Protein AF-A0A0F9JZX8-F1 (afdb_monomer_lite)

Sequence (163 aa):
QAGPVPTNIREHIFNILRKKGVLKNLTKELTDLGYTNDEIRDELEIPKRTKVETKIKIKSKVVAKPTVIEELVKNDKVKSHAALDSEPKEEIPIEKPSTGGSIEEVIIEHLTKKKIIVTKAQFVNEIKEIGFNQKEIEKSINDLKVQGRIKYSRASPKGWSLT

Organism: NCBI:txid412755

Secondary structure (DSSP, 8-state):
-PPPPPS-HHHHHHHHHHHTTHHHHHHHHHHHTT--HHHHHHHHS-----------------------------------------------------TT--HHHHHHHHHHHHS-BS-HHHHHHHHHTTT--HHHHHHHHHHHHHTTSEEEE-SSSPEEEE-

pLDDT: mean 72.61, std 22.55, range [33.25, 95.62]

Radius of gyration: 25.05 Å; chains: 1; bounding box: 61×48×68 Å

Foldseek 3Di:
DDPDDDPPVPVVVLVVCVVVCVLVVVLVVVVVVVDDSVNSCVVSPPPPPPPPPPPPPDDDDDDDDDDDDDDDDDDDDDDDDDDDDDDDDPPPDPPLPPDPDDLLVVLQVVCVVVQFDQDPVSSLVVSVVSPDDSVVNVVSVVVCVVVQQWDADPDPVGGIHGD

Structure (mmCIF, N/CA/C/O backbone):
data_AF-A0A0F9JZX8-F1
#
_entry.id   AF-A0A0F9JZX8-F1
#
loop_
_atom_site.group_PDB
_atom_site.id
_atom_site.type_symbol
_atom_site.label_atom_id
_atom_site.label_alt_id
_atom_site.label_comp_id
_atom_site.label_asym_id
_atom_site.label_entity_id
_atom_site.label_seq_id
_atom_site.pdbx_PDB_ins_code
_atom_site.Cartn_x
_atom_site.Cartn_y
_atom_site.Cartn_z
_atom_site.occupancy
_atom_site.B_iso_or_equiv
_atom_site.auth_seq_id
_atom_site.auth_comp_id
_atom_site.auth_asym_id
_atom_site.auth_atom_id
_atom_site.pdbx_PDB_model_num
ATOM 1 N N . GLN A 1 1 ? 19.188 -11.902 -40.393 1.00 42.91 1 GLN A N 1
ATOM 2 C CA . GLN A 1 1 ? 20.076 -10.774 -40.044 1.00 42.91 1 GLN A CA 1
ATOM 3 C C . GLN A 1 1 ? 19.794 -10.392 -38.598 1.00 42.91 1 GLN A C 1
ATOM 5 O O . GLN A 1 1 ? 18.654 -10.068 -38.290 1.00 42.91 1 GLN A O 1
ATOM 10 N N . ALA A 1 2 ? 20.772 -10.525 -37.701 1.00 52.69 2 ALA A N 1
ATOM 11 C CA . ALA A 1 2 ? 20.633 -10.057 -36.323 1.00 52.69 2 ALA A CA 1
ATOM 12 C C . ALA A 1 2 ? 20.916 -8.548 -36.305 1.00 52.69 2 ALA A C 1
ATOM 14 O O . ALA A 1 2 ? 21.959 -8.119 -36.794 1.00 52.69 2 ALA A O 1
ATOM 15 N N . GLY A 1 3 ? 19.961 -7.746 -35.829 1.00 64.69 3 GLY A N 1
ATOM 16 C CA . GLY A 1 3 ? 20.138 -6.299 -35.690 1.00 64.69 3 GLY A CA 1
ATOM 17 C C . GLY A 1 3 ? 21.245 -5.941 -34.685 1.00 64.69 3 GLY A C 1
ATOM 18 O O . GLY A 1 3 ? 21.703 -6.815 -33.945 1.00 64.69 3 GLY A O 1
ATOM 19 N N . PRO A 1 4 ? 21.679 -4.668 -34.642 1.00 76.25 4 PRO A N 1
ATOM 20 C CA . PRO A 1 4 ? 22.714 -4.217 -33.717 1.00 76.25 4 PRO A CA 1
ATOM 21 C C . PRO A 1 4 ? 22.329 -4.556 -32.272 1.00 76.25 4 PRO A C 1
ATOM 23 O O . PRO A 1 4 ? 21.216 -4.264 -31.828 1.00 76.25 4 PRO A O 1
ATOM 26 N N . VAL A 1 5 ? 23.252 -5.200 -31.550 1.00 72.00 5 VAL A N 1
ATOM 27 C CA . VAL A 1 5 ? 23.036 -5.608 -30.158 1.00 72.00 5 VAL A CA 1
ATOM 28 C C . VAL A 1 5 ? 22.910 -4.347 -29.296 1.00 72.00 5 VAL A C 1
ATOM 30 O O . VAL A 1 5 ? 23.817 -3.514 -29.299 1.00 72.00 5 VAL A O 1
ATOM 33 N N . PRO A 1 6 ? 21.802 -4.171 -28.562 1.00 68.94 6 PRO A N 1
ATOM 34 C CA . PRO A 1 6 ? 21.581 -2.975 -27.769 1.00 68.94 6 PRO A CA 1
ATOM 35 C C . PRO A 1 6 ? 22.542 -2.925 -26.581 1.00 68.94 6 PRO A C 1
ATOM 37 O O . PRO A 1 6 ? 22.594 -3.836 -25.758 1.00 68.94 6 PRO A O 1
ATOM 40 N N . THR A 1 7 ? 23.258 -1.809 -26.455 1.00 76.00 7 THR A N 1
ATOM 41 C CA . THR A 1 7 ? 24.245 -1.556 -25.392 1.00 76.00 7 THR A CA 1
ATOM 42 C C . THR A 1 7 ? 23.605 -1.460 -24.002 1.00 76.00 7 THR A C 1
ATOM 44 O O . THR A 1 7 ? 24.266 -1.676 -22.988 1.00 76.00 7 THR A O 1
ATOM 47 N N . ASN A 1 8 ? 22.304 -1.154 -23.939 1.00 82.38 8 ASN A N 1
ATOM 48 C CA . ASN A 1 8 ? 21.517 -1.123 -22.709 1.00 82.38 8 ASN A CA 1
ATOM 49 C C . ASN A 1 8 ? 20.545 -2.307 -22.664 1.00 82.38 8 ASN A C 1
ATOM 51 O O . ASN A 1 8 ? 19.373 -2.203 -23.036 1.00 82.38 8 ASN A O 1
ATOM 55 N N . ILE A 1 9 ? 21.042 -3.447 -22.184 1.00 82.69 9 ILE A N 1
ATOM 56 C CA . ILE A 1 9 ? 20.263 -4.686 -22.123 1.00 82.69 9 ILE A CA 1
ATOM 57 C C . ILE A 1 9 ? 18.999 -4.552 -21.265 1.00 82.69 9 ILE A C 1
ATOM 59 O O . ILE A 1 9 ? 17.973 -5.142 -21.587 1.00 82.69 9 ILE A O 1
ATOM 63 N N . ARG A 1 10 ? 19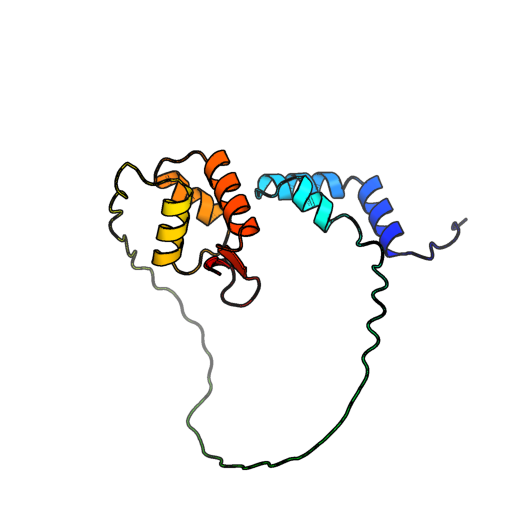.031 -3.726 -20.211 1.00 77.06 10 ARG A N 1
ATOM 64 C CA . ARG A 1 10 ? 17.895 -3.536 -19.298 1.00 77.06 10 ARG A CA 1
ATOM 65 C C . ARG A 1 10 ? 16.733 -2.822 -19.982 1.00 77.06 10 ARG A C 1
ATOM 67 O O . ARG A 1 10 ? 15.595 -3.269 -19.884 1.00 77.06 10 ARG A O 1
ATOM 74 N N . GLU A 1 11 ? 17.022 -1.746 -20.704 1.00 80.69 11 GLU A N 1
ATOM 75 C CA . GLU A 1 11 ? 16.029 -1.028 -21.507 1.00 80.69 11 GLU A CA 1
ATOM 76 C C . GLU A 1 11 ? 15.488 -1.906 -22.639 1.00 80.69 11 GLU A C 1
ATOM 78 O O . GLU A 1 11 ? 14.291 -1.903 -22.927 1.00 80.69 11 GLU A O 1
ATOM 83 N N . HIS A 1 12 ? 16.350 -2.732 -23.234 1.00 83.62 12 HIS A N 1
ATOM 84 C CA . HIS A 1 12 ? 15.924 -3.679 -24.253 1.00 83.62 12 HIS A CA 1
ATOM 85 C C . HIS A 1 12 ? 14.971 -4.751 -23.705 1.00 83.62 12 HIS A C 1
ATOM 87 O O . HIS A 1 12 ? 13.916 -4.981 -24.295 1.00 83.62 12 HIS A O 1
ATOM 93 N N . ILE A 1 13 ? 15.286 -5.350 -22.551 1.00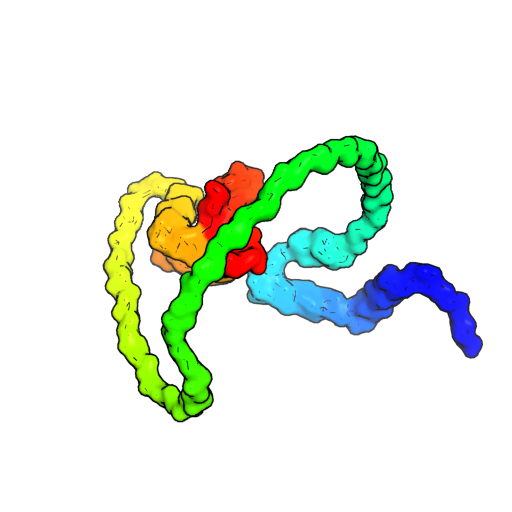 83.81 13 ILE A N 1
ATOM 94 C CA . ILE A 1 13 ? 14.397 -6.287 -21.849 1.00 83.81 13 ILE A CA 1
ATOM 95 C C . ILE A 1 13 ? 13.061 -5.610 -21.541 1.00 83.81 13 ILE A C 1
ATOM 97 O O . ILE A 1 13 ? 12.008 -6.167 -21.843 1.00 83.81 13 ILE A O 1
ATOM 101 N N . PHE A 1 14 ? 13.089 -4.387 -21.008 1.00 83.81 14 PHE A N 1
ATOM 102 C CA . PHE A 1 14 ? 11.872 -3.648 -20.682 1.00 83.81 14 PHE A CA 1
ATOM 103 C C . PHE A 1 14 ? 11.000 -3.397 -21.921 1.00 83.81 14 PHE A C 1
ATOM 105 O O . PHE A 1 14 ? 9.791 -3.628 -21.898 1.00 83.81 14 PHE A O 1
ATOM 112 N N . ASN A 1 15 ? 11.614 -3.023 -23.046 1.00 84.00 15 ASN A N 1
ATOM 113 C CA . ASN A 1 15 ? 10.923 -2.860 -24.323 1.00 84.00 15 ASN A CA 1
ATOM 114 C C . ASN A 1 15 ? 10.320 -4.173 -24.841 1.00 84.00 15 ASN A C 1
ATOM 116 O O . ASN A 1 15 ? 9.206 -4.161 -25.369 1.00 84.00 15 ASN A O 1
ATOM 120 N N . ILE A 1 16 ? 11.006 -5.308 -24.672 1.00 87.81 16 ILE A N 1
ATOM 121 C CA . ILE A 1 16 ? 10.463 -6.630 -25.017 1.00 87.81 16 ILE A CA 1
ATOM 122 C C . ILE A 1 16 ? 9.243 -6.948 -24.147 1.00 87.81 16 ILE A C 1
ATOM 124 O O . ILE A 1 16 ? 8.201 -7.331 -24.679 1.00 87.81 16 ILE A O 1
ATOM 128 N N . LEU A 1 17 ? 9.341 -6.760 -22.829 1.00 86.69 17 LEU A N 1
ATOM 129 C CA . LEU A 1 17 ? 8.247 -7.024 -21.888 1.00 86.69 17 LEU A CA 1
ATOM 130 C C . LEU A 1 17 ? 7.027 -6.137 -22.166 1.00 86.69 17 LEU A C 1
ATOM 132 O O . LEU A 1 17 ? 5.890 -6.609 -22.110 1.00 86.69 17 LEU A O 1
ATOM 136 N N . ARG A 1 18 ? 7.259 -4.874 -22.545 1.00 84.00 18 ARG A N 1
ATOM 137 C CA . ARG A 1 18 ? 6.210 -3.938 -22.962 1.00 84.00 18 ARG A CA 1
ATOM 138 C C . ARG A 1 18 ? 5.530 -4.382 -24.253 1.00 84.00 18 ARG A C 1
ATOM 140 O O . ARG A 1 18 ? 4.304 -4.436 -24.299 1.00 84.00 18 ARG A O 1
ATOM 147 N N . LYS A 1 19 ? 6.311 -4.743 -25.279 1.00 85.69 19 LYS A N 1
ATOM 148 C CA . LYS A 1 19 ? 5.793 -5.232 -26.570 1.00 85.69 19 LYS A CA 1
ATOM 149 C C . LYS A 1 19 ? 4.997 -6.527 -26.424 1.00 85.69 19 LYS A C 1
ATOM 151 O O . LYS A 1 19 ? 3.982 -6.686 -27.088 1.00 85.69 19 LYS A O 1
ATOM 156 N N . LYS A 1 20 ? 5.430 -7.426 -25.537 1.00 88.69 20 LYS A N 1
ATOM 157 C CA . LYS A 1 20 ? 4.738 -8.690 -25.251 1.00 88.69 20 LYS A CA 1
ATOM 158 C C . LYS A 1 20 ? 3.497 -8.532 -24.366 1.00 88.69 20 LYS A C 1
ATOM 160 O O . LYS A 1 20 ? 2.823 -9.519 -24.107 1.00 88.69 20 LYS A O 1
ATOM 165 N N . GLY A 1 21 ? 3.201 -7.328 -23.870 1.00 85.38 21 GLY A N 1
ATOM 166 C CA . GLY A 1 21 ? 2.041 -7.080 -23.012 1.00 85.38 21 GLY A CA 1
ATOM 167 C C . GLY A 1 21 ? 2.156 -7.644 -21.592 1.00 85.38 21 GLY A C 1
ATOM 168 O O . GLY A 1 21 ? 1.227 -7.470 -20.811 1.00 85.38 21 GLY A O 1
ATOM 169 N N . VAL A 1 22 ? 3.296 -8.240 -21.220 1.00 89.50 22 VAL A N 1
ATOM 170 C CA . VAL A 1 22 ? 3.536 -8.821 -19.884 1.00 89.50 22 VAL A CA 1
ATOM 171 C C . VAL A 1 22 ? 3.352 -7.770 -18.792 1.00 89.50 22 VAL A C 1
ATOM 173 O O . VAL A 1 22 ? 2.734 -8.039 -17.767 1.00 89.50 22 VAL A O 1
ATOM 176 N N . LEU A 1 23 ? 3.815 -6.542 -19.049 1.00 85.44 23 LEU A N 1
ATOM 177 C CA . LEU A 1 23 ? 3.667 -5.428 -18.113 1.00 85.44 23 LEU A CA 1
ATOM 178 C C . LEU A 1 23 ? 2.199 -5.089 -17.820 1.00 85.44 23 LEU A C 1
ATOM 180 O O . LEU A 1 23 ? 1.897 -4.705 -16.702 1.00 85.44 23 LEU A O 1
ATOM 184 N N . LYS A 1 24 ? 1.278 -5.264 -18.778 1.00 85.50 24 LYS A N 1
ATOM 185 C CA . LYS A 1 24 ? -0.145 -4.955 -18.559 1.00 85.50 24 LYS A CA 1
ATOM 186 C C . LYS A 1 24 ? -0.784 -5.927 -17.568 1.00 85.50 24 LYS A C 1
ATOM 188 O O . LYS A 1 24 ? -1.517 -5.492 -16.686 1.00 85.50 24 LYS A O 1
ATOM 193 N N . ASN A 1 25 ? -0.484 -7.219 -17.706 1.00 88.62 25 ASN A N 1
ATOM 194 C CA . ASN A 1 25 ? -0.975 -8.241 -16.781 1.00 88.62 25 ASN A CA 1
ATOM 195 C C . ASN A 1 25 ? -0.378 -8.036 -15.388 1.00 88.62 25 ASN A C 1
ATOM 197 O O . ASN A 1 25 ? -1.119 -8.022 -14.413 1.00 88.62 25 ASN A O 1
ATOM 201 N N . LEU A 1 26 ? 0.926 -7.755 -15.315 1.00 88.94 26 LEU A N 1
ATOM 202 C CA . LEU A 1 26 ? 1.602 -7.449 -14.057 1.00 88.94 26 LEU A CA 1
ATOM 203 C C . LEU A 1 26 ? 0.985 -6.231 -13.351 1.00 88.94 26 LEU A C 1
ATOM 205 O O . LEU A 1 26 ? 0.705 -6.292 -12.160 1.00 88.94 26 LEU A O 1
ATOM 209 N N . THR A 1 27 ? 0.733 -5.133 -14.069 1.00 89.19 27 THR A N 1
ATOM 210 C CA . THR A 1 27 ? 0.082 -3.946 -13.491 1.00 89.19 27 THR A CA 1
ATOM 211 C C . THR A 1 27 ? -1.322 -4.262 -12.986 1.00 89.19 27 THR A C 1
ATOM 213 O O . THR A 1 27 ? -1.709 -3.763 -11.933 1.00 89.19 27 THR A O 1
ATOM 216 N N . LYS A 1 28 ? -2.076 -5.110 -13.694 1.00 91.94 28 LYS A N 1
ATOM 217 C CA . LYS A 1 28 ? -3.406 -5.534 -13.252 1.00 91.94 28 LYS A CA 1
ATOM 218 C C . LYS A 1 28 ? -3.334 -6.340 -11.954 1.00 91.94 28 LYS A C 1
ATOM 220 O O . LYS A 1 28 ? -4.006 -5.977 -11.002 1.00 91.94 28 LYS A O 1
ATOM 225 N N . GLU A 1 29 ? -2.470 -7.350 -11.890 1.00 92.75 29 GLU A N 1
ATOM 226 C CA . GLU A 1 29 ? -2.272 -8.156 -10.676 1.00 92.75 29 GLU A CA 1
ATOM 227 C C . GLU A 1 29 ? -1.838 -7.295 -9.483 1.00 92.75 29 GLU A C 1
ATOM 229 O O . GLU A 1 29 ? -2.346 -7.451 -8.379 1.00 92.75 29 GLU A O 1
ATOM 234 N N . LEU A 1 30 ? -0.939 -6.332 -9.701 1.00 91.62 30 LEU A N 1
ATOM 235 C CA . LEU A 1 30 ? -0.517 -5.404 -8.651 1.00 91.62 30 LEU A CA 1
ATOM 236 C C . LEU A 1 30 ? -1.650 -4.460 -8.224 1.00 91.62 30 LEU A C 1
ATOM 238 O O . LEU A 1 30 ? -1.786 -4.158 -7.042 1.00 91.62 30 LEU A O 1
ATOM 242 N N . THR A 1 31 ? -2.497 -4.032 -9.156 1.00 92.38 31 THR A N 1
ATOM 243 C CA . THR A 1 31 ? -3.678 -3.224 -8.825 1.00 92.38 31 THR A CA 1
ATOM 244 C C . THR A 1 31 ? -4.688 -4.036 -8.010 1.00 92.38 31 THR A C 1
ATOM 246 O O . THR A 1 31 ? -5.215 -3.534 -7.021 1.00 92.38 31 THR A O 1
ATOM 249 N N . ASP A 1 32 ? -4.896 -5.308 -8.362 1.00 94.00 32 ASP A N 1
ATOM 250 C CA . ASP A 1 32 ? -5.752 -6.242 -7.618 1.00 94.00 32 ASP A CA 1
ATOM 251 C C . ASP A 1 32 ? -5.204 -6.508 -6.199 1.00 94.00 32 ASP A C 1
ATOM 253 O O . ASP A 1 32 ? -5.965 -6.739 -5.260 1.00 94.00 32 ASP A O 1
ATOM 257 N N . LEU A 1 33 ? -3.883 -6.402 -6.013 1.00 91.38 33 LEU A N 1
ATOM 258 C CA . LEU A 1 33 ? -3.208 -6.450 -4.710 1.00 91.38 33 LEU A CA 1
ATOM 259 C C . LEU A 1 33 ? -3.259 -5.119 -3.930 1.00 91.38 33 LEU A C 1
ATOM 261 O O . LEU A 1 33 ? -2.749 -5.050 -2.809 1.00 91.38 33 LEU A O 1
ATOM 265 N N . GLY A 1 34 ? -3.872 -4.074 -4.492 1.00 89.25 34 GLY A N 1
ATOM 266 C CA . GLY A 1 34 ? -4.074 -2.780 -3.837 1.00 89.25 34 GLY A CA 1
ATOM 267 C C . GLY A 1 34 ? -2.936 -1.774 -4.022 1.00 89.25 34 GLY A C 1
ATOM 268 O O . GLY A 1 34 ? -2.859 -0.799 -3.271 1.00 89.25 34 GLY A O 1
ATOM 269 N N . TYR A 1 35 ? -2.041 -1.989 -4.990 1.00 91.19 35 TYR A N 1
ATOM 270 C CA . TYR A 1 35 ? -1.058 -0.978 -5.383 1.00 91.19 35 TYR A CA 1
ATOM 271 C C . TYR A 1 35 ? -1.679 0.029 -6.354 1.00 91.19 35 TYR A C 1
ATOM 273 O O . TYR A 1 35 ? -2.439 -0.334 -7.252 1.00 91.19 35 TYR A O 1
ATOM 281 N N . THR A 1 36 ? -1.336 1.307 -6.204 1.00 88.12 36 THR A N 1
ATOM 282 C CA . THR A 1 36 ? -1.785 2.337 -7.149 1.00 88.12 36 THR A CA 1
ATOM 283 C C . THR A 1 36 ? -0.978 2.280 -8.445 1.00 88.12 36 THR A C 1
ATOM 285 O O . THR A 1 36 ? 0.196 1.909 -8.449 1.00 88.12 36 THR A O 1
ATOM 288 N N . ASN A 1 37 ? -1.588 2.677 -9.567 1.00 83.25 37 ASN A N 1
ATOM 289 C CA . ASN A 1 37 ? -0.883 2.735 -10.854 1.00 83.25 37 ASN A CA 1
ATOM 290 C C . ASN A 1 37 ? 0.361 3.631 -10.800 1.00 83.25 37 ASN A C 1
ATOM 292 O O . ASN A 1 37 ? 1.344 3.324 -11.470 1.00 83.25 37 ASN A O 1
ATOM 296 N N . ASP A 1 38 ? 0.331 4.692 -9.994 1.00 79.88 38 ASP A N 1
ATOM 297 C CA . ASP A 1 38 ? 1.464 5.598 -9.815 1.00 79.88 38 ASP A CA 1
ATOM 298 C C . ASP A 1 38 ? 2.614 4.913 -9.061 1.00 79.88 38 ASP A C 1
ATOM 300 O O . ASP A 1 38 ? 3.739 4.921 -9.548 1.00 79.88 38 ASP A O 1
ATOM 304 N N . GLU A 1 39 ? 2.339 4.196 -7.963 1.00 80.31 39 GLU A N 1
ATOM 305 C CA . GLU A 1 39 ? 3.355 3.398 -7.249 1.00 80.31 39 GLU A CA 1
ATOM 306 C C . GLU A 1 39 ? 3.954 2.294 -8.133 1.00 80.31 39 GLU A C 1
ATOM 308 O O . GLU A 1 39 ? 5.165 2.067 -8.137 1.00 80.31 39 GLU A O 1
ATOM 313 N N . ILE A 1 40 ? 3.106 1.606 -8.904 1.00 86.50 40 ILE A N 1
ATOM 314 C CA . ILE A 1 40 ? 3.540 0.565 -9.842 1.00 86.50 40 ILE A CA 1
ATOM 315 C C . ILE A 1 40 ? 4.443 1.177 -10.917 1.00 86.50 40 ILE A C 1
ATOM 317 O O . ILE A 1 40 ? 5.452 0.583 -11.298 1.00 86.50 40 ILE A O 1
ATOM 321 N N . ARG A 1 41 ? 4.085 2.364 -11.415 1.00 81.88 41 ARG A N 1
ATOM 322 C CA . ARG A 1 41 ? 4.836 3.065 -12.450 1.00 81.88 41 ARG A CA 1
ATOM 323 C C . ARG A 1 41 ? 6.160 3.604 -11.933 1.00 81.88 41 ARG A C 1
ATOM 325 O O . ARG A 1 41 ? 7.138 3.442 -12.648 1.00 81.88 41 ARG A O 1
ATOM 332 N N . ASP A 1 42 ? 6.212 4.172 -10.737 1.00 79.38 42 ASP A N 1
ATOM 333 C CA . ASP A 1 42 ? 7.446 4.700 -10.145 1.00 79.38 42 ASP A CA 1
ATOM 334 C C . ASP A 1 42 ? 8.486 3.597 -9.909 1.00 79.38 42 ASP A C 1
ATOM 336 O O . ASP A 1 42 ? 9.673 3.791 -10.160 1.00 79.38 42 ASP A O 1
ATOM 340 N N . GLU A 1 43 ? 8.047 2.406 -9.494 1.00 81.19 43 GLU A N 1
ATOM 341 C CA . GLU A 1 43 ? 8.937 1.252 -9.297 1.00 81.19 43 GLU A CA 1
ATOM 342 C C . GLU A 1 43 ? 9.329 0.571 -10.627 1.00 81.19 43 GLU A C 1
ATOM 344 O O . GLU A 1 43 ? 10.409 -0.017 -10.748 1.00 81.19 43 GLU A O 1
ATOM 349 N N . LEU A 1 44 ? 8.467 0.643 -11.653 1.00 77.12 44 LEU A N 1
ATOM 350 C CA . LEU A 1 44 ? 8.756 0.137 -13.003 1.00 77.12 44 LEU A CA 1
ATOM 351 C C . LEU A 1 44 ? 9.567 1.124 -13.853 1.00 77.12 44 LEU A C 1
ATOM 353 O O . LEU A 1 44 ? 10.285 0.693 -14.764 1.00 77.12 44 LEU A O 1
ATOM 357 N N . GLU A 1 45 ? 9.455 2.428 -13.600 1.00 70.69 45 GLU A N 1
ATOM 358 C CA . GLU A 1 45 ? 10.233 3.453 -14.277 1.00 70.69 45 GLU A CA 1
ATOM 359 C C . GLU A 1 45 ? 11.681 3.369 -13.799 1.00 70.69 45 GLU A C 1
ATOM 361 O O . GLU A 1 45 ? 12.057 3.613 -12.657 1.00 70.69 45 GLU A O 1
ATOM 366 N N . ILE A 1 46 ? 12.514 2.961 -14.750 1.00 61.34 46 ILE A N 1
ATOM 367 C CA . ILE A 1 46 ? 13.961 2.865 -14.660 1.00 61.34 46 ILE A CA 1
ATOM 368 C C . ILE A 1 46 ? 14.490 4.128 -13.963 1.00 61.34 46 ILE A C 1
ATOM 370 O O . ILE A 1 46 ? 14.352 5.208 -14.547 1.00 61.34 46 ILE A O 1
ATOM 374 N N . PRO A 1 47 ? 15.172 4.040 -12.801 1.00 51.66 47 PRO A N 1
ATOM 375 C CA . PRO A 1 47 ? 15.938 5.175 -12.325 1.00 51.66 47 PRO A CA 1
ATOM 376 C C . PRO A 1 47 ? 17.001 5.448 -13.389 1.00 51.66 47 PRO A C 1
ATOM 378 O O . PRO A 1 47 ? 17.977 4.700 -13.537 1.00 51.66 47 PRO A O 1
ATOM 381 N N . LYS A 1 48 ? 16.773 6.489 -14.201 1.00 47.09 48 LYS A N 1
ATOM 382 C CA . LYS A 1 48 ? 17.793 7.077 -15.067 1.00 47.09 48 LYS A CA 1
ATOM 383 C C . LYS A 1 48 ? 18.947 7.370 -14.137 1.00 47.09 48 LYS A C 1
ATOM 385 O O . LYS A 1 48 ? 18.790 8.206 -13.257 1.00 47.09 48 LYS A O 1
ATOM 390 N N . ARG A 1 49 ? 20.032 6.602 -14.287 1.00 44.94 49 ARG A N 1
ATOM 391 C CA . ARG A 1 49 ? 21.225 6.617 -13.436 1.00 44.94 49 ARG A CA 1
ATOM 392 C C . ARG A 1 49 ? 21.448 8.016 -12.870 1.00 44.94 49 ARG A C 1
ATOM 394 O O . ARG A 1 49 ? 22.001 8.875 -13.555 1.00 44.94 49 ARG A O 1
ATOM 401 N N . THR A 1 50 ? 21.035 8.235 -11.628 1.00 37.97 50 THR A N 1
ATOM 402 C CA . THR A 1 50 ? 21.508 9.365 -10.850 1.00 37.97 50 THR A CA 1
ATOM 403 C C . THR A 1 50 ? 22.972 9.049 -10.629 1.00 37.97 50 THR A C 1
ATOM 405 O O . THR A 1 50 ? 23.341 8.191 -9.829 1.00 37.97 50 THR A O 1
ATOM 408 N N . LYS A 1 51 ? 23.817 9.651 -11.461 1.00 42.88 51 LYS A N 1
ATOM 409 C CA . LYS A 1 51 ? 25.264 9.634 -11.319 1.00 42.88 51 LYS A CA 1
ATOM 410 C C . LYS A 1 51 ? 25.571 10.479 -10.081 1.00 42.88 51 LYS A C 1
ATOM 412 O O . LYS A 1 51 ? 25.932 11.641 -10.195 1.00 42.88 51 LYS A O 1
ATOM 417 N N . VAL A 1 52 ? 25.317 9.932 -8.894 1.00 40.88 52 VAL A N 1
ATOM 418 C CA . VAL A 1 52 ? 25.709 10.573 -7.642 1.00 40.88 52 VAL A CA 1
ATOM 419 C C . VAL A 1 52 ? 27.193 10.279 -7.486 1.00 40.88 52 VAL A C 1
ATOM 421 O O . VAL A 1 52 ? 27.593 9.211 -7.029 1.00 40.88 52 VAL A O 1
ATOM 424 N N . GLU A 1 53 ? 28.027 11.202 -7.960 1.00 41.81 53 GLU A N 1
ATOM 425 C CA . GLU A 1 53 ? 29.446 11.250 -7.618 1.00 41.81 53 GLU A CA 1
ATOM 426 C C . GLU A 1 53 ? 29.575 11.560 -6.121 1.00 41.81 53 GLU A C 1
ATOM 428 O O . GLU A 1 53 ? 29.817 12.692 -5.705 1.00 41.81 53 GLU A O 1
ATOM 433 N N . THR A 1 54 ? 29.415 10.547 -5.274 1.00 35.50 54 THR A N 1
ATOM 434 C CA . THR A 1 54 ? 29.871 10.619 -3.887 1.00 35.50 54 THR A CA 1
ATOM 435 C C . THR A 1 54 ? 31.396 10.601 -3.884 1.00 35.50 54 THR A C 1
ATOM 437 O O . THR A 1 54 ? 32.030 9.547 -3.866 1.00 35.50 54 THR A O 1
ATOM 440 N N . LYS A 1 55 ? 31.997 11.796 -3.894 1.00 40.41 55 LYS A N 1
ATOM 441 C CA . LYS A 1 55 ? 33.381 12.019 -3.462 1.00 40.41 55 LYS A CA 1
ATOM 442 C C . LYS A 1 55 ? 33.491 11.640 -1.981 1.00 40.41 55 LYS A C 1
ATOM 444 O O . LYS A 1 55 ? 33.309 12.478 -1.102 1.00 40.41 55 LYS A O 1
ATOM 449 N N . ILE A 1 56 ? 33.788 10.375 -1.697 1.00 39.25 56 ILE A N 1
ATOM 450 C CA . ILE A 1 56 ? 34.163 9.927 -0.354 1.00 39.25 56 ILE A CA 1
ATOM 451 C C . ILE A 1 56 ? 35.586 10.429 -0.093 1.00 39.25 56 ILE A C 1
ATOM 453 O O . ILE A 1 56 ? 36.565 9.891 -0.606 1.00 39.25 56 ILE A O 1
ATOM 457 N N . LYS A 1 57 ? 35.701 11.499 0.698 1.00 37.38 57 LYS A N 1
ATOM 458 C CA . LYS A 1 57 ? 36.976 11.976 1.239 1.00 37.38 57 LYS A CA 1
ATOM 459 C C . LYS A 1 57 ? 37.330 11.089 2.433 1.00 37.38 57 LYS A C 1
ATOM 461 O O . LYS A 1 57 ? 36.869 11.311 3.547 1.00 37.38 57 LYS A O 1
ATOM 466 N N . ILE A 1 58 ? 38.121 10.054 2.169 1.00 42.38 58 ILE A N 1
ATOM 467 C CA . ILE A 1 58 ? 38.685 9.153 3.175 1.00 42.38 58 ILE A CA 1
ATOM 468 C C . ILE A 1 58 ? 39.598 9.977 4.095 1.00 42.38 58 ILE A C 1
ATOM 470 O O . ILE A 1 58 ? 40.595 10.542 3.648 1.00 42.38 58 ILE A O 1
ATOM 474 N N . LYS A 1 59 ? 39.271 10.045 5.388 1.00 38.09 59 LYS A N 1
ATOM 475 C CA . LYS A 1 59 ? 40.243 10.336 6.448 1.00 38.09 59 LYS A CA 1
ATOM 476 C C . LYS A 1 59 ? 40.227 9.183 7.439 1.00 38.09 59 LYS A C 1
ATOM 478 O O . LYS A 1 59 ? 39.393 9.099 8.330 1.00 38.09 59 LYS A O 1
ATOM 483 N N . SER A 1 60 ? 41.177 8.290 7.228 1.00 37.31 60 SER A N 1
ATOM 484 C CA . SER A 1 60 ? 41.658 7.291 8.167 1.00 37.31 60 SER A CA 1
ATOM 485 C C . SER A 1 60 ? 42.237 7.948 9.424 1.00 37.31 60 SER A C 1
ATOM 487 O O . SER A 1 60 ? 43.129 8.792 9.316 1.00 37.31 60 SER A O 1
ATOM 489 N N . LYS A 1 61 ? 41.818 7.493 10.612 1.00 38.53 61 LYS A N 1
ATOM 490 C CA . LYS A 1 61 ? 42.720 7.379 11.766 1.00 38.53 61 LYS A CA 1
ATOM 491 C C . LYS A 1 61 ? 42.268 6.254 12.705 1.00 38.53 61 LYS A C 1
ATOM 493 O O . LYS A 1 61 ? 41.221 6.322 13.333 1.00 38.53 61 LYS A O 1
ATOM 498 N N . VAL A 1 62 ? 43.093 5.214 12.717 1.00 43.00 62 VAL A N 1
ATOM 499 C CA . VAL A 1 62 ? 43.117 4.032 13.589 1.00 43.00 62 VAL A CA 1
ATOM 500 C C . VAL A 1 62 ? 43.460 4.439 15.024 1.00 43.00 62 VAL A C 1
ATOM 502 O O . VAL A 1 62 ? 44.401 5.211 15.164 1.00 43.00 62 VAL A O 1
ATOM 505 N N . VAL A 1 63 ? 42.802 3.866 16.046 1.00 36.53 63 VAL A N 1
ATOM 506 C CA . VAL A 1 63 ? 43.426 3.365 17.299 1.00 36.53 63 VAL A CA 1
ATOM 507 C C . VAL A 1 63 ? 42.538 2.254 17.888 1.00 36.53 63 VAL A C 1
ATOM 509 O O . VAL A 1 63 ? 41.330 2.413 18.025 1.00 36.53 63 VAL A O 1
ATOM 512 N N . ALA A 1 64 ? 43.171 1.123 18.192 1.00 43.16 64 ALA A N 1
ATOM 513 C CA . ALA A 1 64 ? 42.608 -0.151 18.626 1.00 43.16 64 ALA A CA 1
ATOM 514 C C . ALA A 1 64 ? 42.309 -0.246 20.136 1.00 43.16 64 ALA A C 1
ATOM 516 O O . ALA A 1 64 ? 42.860 0.521 20.925 1.00 43.16 64 ALA A O 1
ATOM 517 N N . LYS A 1 65 ? 41.554 -1.287 20.521 1.00 37.97 65 LYS A N 1
ATOM 518 C CA . LYS A 1 65 ? 41.938 -2.299 21.533 1.00 37.97 65 LYS A CA 1
ATOM 519 C C . LYS A 1 65 ? 40.984 -3.514 21.459 1.00 37.97 65 LYS A C 1
ATOM 521 O O . LYS A 1 65 ? 39.775 -3.296 21.447 1.00 37.97 65 LYS A O 1
ATOM 526 N N . PRO A 1 66 ? 41.490 -4.762 21.409 1.00 49.28 66 PRO A N 1
ATOM 527 C CA . PRO A 1 66 ? 40.688 -5.975 21.544 1.00 49.28 66 PRO A CA 1
ATOM 528 C C . PRO A 1 66 ? 40.768 -6.508 22.984 1.00 49.28 66 PRO A C 1
ATOM 530 O O . PRO A 1 66 ? 41.863 -6.594 23.537 1.00 49.28 66 PRO A O 1
ATOM 533 N N . THR A 1 67 ? 39.641 -6.916 23.570 1.00 33.25 67 THR A N 1
ATOM 534 C CA . THR A 1 67 ? 39.646 -7.727 24.797 1.00 33.25 67 THR A CA 1
ATOM 535 C C . THR A 1 67 ? 38.633 -8.857 24.667 1.00 33.25 67 THR A C 1
ATOM 537 O O . THR A 1 67 ? 37.425 -8.645 24.619 1.00 33.25 67 THR A O 1
ATOM 540 N N . VAL A 1 68 ? 39.211 -10.047 24.564 1.00 42.06 68 VAL A N 1
ATOM 541 C CA . VAL A 1 68 ? 38.652 -11.388 24.735 1.00 42.06 68 VAL A CA 1
ATOM 542 C C . VAL A 1 68 ? 38.081 -11.541 26.148 1.00 42.06 68 VAL A C 1
ATOM 544 O O . VAL A 1 68 ? 38.710 -11.053 27.079 1.00 42.06 68 VAL A O 1
ATOM 547 N N . ILE A 1 69 ? 36.958 -12.251 26.297 1.00 43.16 69 ILE A N 1
ATOM 548 C CA . ILE A 1 69 ? 36.731 -13.291 27.321 1.00 43.16 69 ILE A CA 1
ATOM 549 C C . ILE A 1 69 ? 35.685 -14.258 26.743 1.00 43.16 69 ILE A C 1
ATOM 551 O O . ILE A 1 69 ? 34.575 -13.866 26.381 1.00 43.16 69 ILE A O 1
ATOM 555 N N . GLU A 1 70 ? 36.117 -15.507 26.602 1.00 42.72 70 GLU A N 1
ATOM 556 C CA . GLU A 1 70 ? 35.319 -16.706 26.356 1.00 42.72 70 GLU A CA 1
ATOM 557 C C . GLU A 1 70 ? 34.587 -17.127 27.637 1.00 42.72 70 GLU A C 1
ATOM 559 O O . GLU A 1 70 ? 35.133 -16.977 28.723 1.00 42.72 70 GLU A O 1
ATOM 564 N N . GLU A 1 71 ? 33.381 -17.680 27.505 1.00 42.16 71 GLU A N 1
ATOM 565 C CA . GLU A 1 71 ? 33.005 -19.046 27.931 1.00 42.16 71 GLU A CA 1
ATOM 566 C C . GLU A 1 71 ? 31.464 -19.170 27.969 1.00 42.16 71 GLU A C 1
ATOM 568 O O . GLU A 1 71 ? 30.772 -18.193 28.227 1.00 42.16 71 GLU A O 1
ATOM 573 N N . LEU A 1 72 ? 30.795 -20.318 27.857 1.00 37.69 72 LEU A N 1
ATOM 574 C CA . LEU A 1 72 ? 30.983 -21.595 27.163 1.00 37.69 72 LEU A CA 1
ATOM 575 C C . LEU A 1 72 ? 29.756 -22.451 27.566 1.00 37.69 72 LEU A C 1
ATOM 577 O O . LEU A 1 72 ? 29.623 -22.799 28.730 1.00 37.69 72 LEU A O 1
ATOM 581 N N . VAL A 1 73 ? 28.915 -22.811 26.580 1.00 41.75 73 VAL A N 1
ATOM 582 C CA . VAL A 1 73 ? 28.255 -24.138 26.397 1.00 41.75 73 VAL A CA 1
ATOM 583 C C . VAL A 1 73 ? 27.127 -24.512 27.389 1.00 41.75 73 VAL A C 1
ATOM 585 O O . VAL A 1 73 ? 27.234 -24.361 28.598 1.00 41.75 73 VAL A O 1
ATOM 588 N N . LYS A 1 74 ? 25.940 -24.938 26.927 1.00 39.06 74 LYS A N 1
ATOM 589 C CA . LYS A 1 74 ? 25.505 -26.300 26.500 1.00 39.06 74 LYS A CA 1
ATOM 590 C C . LYS A 1 74 ? 24.058 -26.178 25.954 1.00 39.06 74 LYS A C 1
ATOM 592 O O . LYS A 1 74 ? 23.354 -25.281 26.391 1.00 39.06 74 LYS A O 1
ATOM 597 N N . ASN A 1 75 ? 23.483 -27.004 25.078 1.00 35.38 75 ASN A N 1
ATOM 598 C CA . ASN A 1 75 ? 23.893 -28.248 24.439 1.00 35.38 75 ASN A CA 1
ATOM 599 C C . ASN A 1 75 ? 22.957 -28.569 23.250 1.00 35.38 75 ASN A C 1
ATOM 601 O O . ASN A 1 75 ? 21.793 -28.184 23.242 1.00 35.38 75 ASN A O 1
ATOM 605 N N . ASP A 1 76 ? 23.519 -29.366 22.346 1.00 35.69 76 ASP A N 1
ATOM 606 C CA . ASP A 1 76 ? 22.951 -30.442 21.528 1.00 35.69 76 ASP A CA 1
ATOM 607 C C . ASP A 1 76 ? 21.913 -30.256 20.406 1.00 35.69 76 ASP A C 1
ATOM 609 O O . ASP A 1 76 ? 20.829 -29.691 20.510 1.00 35.69 76 ASP A O 1
ATOM 613 N N . LYS A 1 77 ? 22.310 -30.891 19.297 1.00 45.62 77 LYS A N 1
ATOM 614 C CA . LYS A 1 77 ? 21.558 -31.235 18.094 1.00 45.62 77 LYS A CA 1
ATOM 615 C C . LYS A 1 77 ? 20.457 -32.259 18.412 1.00 45.62 77 LYS A C 1
ATOM 617 O O . LYS A 1 77 ? 20.640 -33.113 19.267 1.00 45.62 77 LYS A O 1
ATOM 622 N N . VAL A 1 78 ? 19.424 -32.287 17.564 1.00 34.41 78 VAL A N 1
ATOM 623 C CA . VAL A 1 78 ? 19.005 -33.426 16.705 1.00 34.41 78 VAL A CA 1
ATOM 624 C C . VAL A 1 78 ? 17.489 -33.347 16.440 1.00 34.41 78 VAL A C 1
ATOM 626 O O . VAL A 1 78 ? 16.670 -33.574 17.314 1.00 34.41 78 VAL A O 1
ATOM 629 N N . LYS A 1 79 ? 17.151 -33.020 15.183 1.00 44.91 79 LYS A N 1
ATOM 630 C CA . LYS A 1 79 ? 16.197 -33.710 14.287 1.00 44.91 79 LYS A CA 1
ATOM 631 C C . LYS A 1 79 ? 14.965 -34.380 14.938 1.00 44.91 79 LYS A C 1
ATOM 633 O O . LYS A 1 79 ? 15.128 -35.401 15.598 1.00 44.91 79 LYS A O 1
ATOM 638 N N . SER A 1 80 ? 13.749 -33.954 14.568 1.00 38.16 80 SER A N 1
ATOM 639 C CA . SER A 1 80 ? 12.716 -34.783 13.891 1.00 38.16 80 SER A CA 1
ATOM 640 C C . SER A 1 80 ? 11.325 -34.127 13.879 1.00 38.16 80 SER A C 1
ATOM 642 O O . SER A 1 80 ? 10.989 -33.315 14.730 1.00 38.16 80 SER A O 1
ATOM 644 N N . HIS A 1 81 ? 10.552 -34.500 12.860 1.00 47.12 81 HIS A N 1
ATOM 645 C CA . HIS A 1 81 ? 9.161 -34.147 12.574 1.00 47.12 81 HIS A CA 1
ATOM 646 C C . HIS A 1 81 ? 8.159 -34.563 13.668 1.00 47.12 81 HIS A C 1
ATOM 648 O O . HIS A 1 81 ? 8.298 -35.658 14.202 1.00 47.12 81 HIS A O 1
ATOM 654 N N . ALA A 1 82 ? 7.105 -33.759 13.870 1.00 35.94 82 ALA A N 1
ATOM 655 C CA . ALA A 1 82 ? 5.712 -34.129 14.213 1.00 35.94 82 ALA A CA 1
ATOM 656 C C . ALA A 1 82 ? 4.936 -32.812 14.466 1.00 35.94 82 ALA A C 1
ATOM 658 O O . ALA A 1 82 ? 5.410 -31.971 15.216 1.00 35.94 82 ALA A O 1
ATOM 659 N N . ALA A 1 83 ? 3.967 -32.434 13.630 1.00 36.97 83 ALA A N 1
ATOM 660 C CA . ALA A 1 83 ? 2.535 -32.747 13.740 1.00 36.97 83 ALA A CA 1
ATOM 661 C C . ALA A 1 83 ? 1.792 -31.935 14.831 1.00 36.97 83 ALA A C 1
ATOM 663 O O . ALA A 1 83 ? 2.042 -32.128 16.009 1.00 36.97 83 ALA A O 1
ATOM 664 N N . LEU A 1 84 ? 0.869 -31.082 14.351 1.00 44.53 84 LEU A N 1
ATOM 665 C CA . LEU A 1 84 ? -0.418 -30.646 14.930 1.00 44.53 84 LEU A CA 1
ATOM 666 C C . LEU A 1 84 ? -0.486 -30.179 16.397 1.00 44.53 84 LEU A C 1
ATOM 668 O O . LEU A 1 84 ? -0.451 -30.997 17.299 1.00 44.53 84 LEU A O 1
ATOM 672 N N . ASP A 1 85 ? -0.777 -28.887 16.576 1.00 35.22 85 ASP A N 1
ATOM 673 C CA . ASP A 1 85 ? -1.822 -28.347 17.474 1.00 35.22 85 ASP A CA 1
ATOM 674 C C . ASP A 1 85 ? -1.990 -26.854 17.103 1.00 35.22 85 ASP A C 1
ATOM 676 O O . ASP A 1 85 ? -1.027 -26.090 17.121 1.00 35.22 85 ASP A O 1
ATOM 680 N N . SER A 1 86 ? -3.050 -26.452 16.396 1.00 44.53 86 SER A N 1
ATOM 681 C CA . SER A 1 86 ? -4.359 -26.053 16.944 1.00 44.53 86 SER A CA 1
ATOM 682 C C . SER A 1 86 ? -4.250 -24.974 18.035 1.00 44.53 86 SER A C 1
ATOM 684 O O . SER A 1 86 ? -3.859 -25.260 19.156 1.00 44.53 86 SER A O 1
ATOM 686 N N . GLU A 1 87 ? -4.580 -23.743 17.614 1.00 46.91 87 GLU A N 1
ATOM 687 C CA . GLU A 1 87 ? -4.994 -22.507 18.319 1.00 46.91 87 GLU A CA 1
ATOM 688 C C . GLU A 1 87 ? -5.098 -22.487 19.866 1.00 46.91 87 GLU A C 1
ATOM 690 O O . GLU A 1 87 ? -5.486 -23.456 20.511 1.00 46.91 87 GLU A O 1
ATOM 695 N N . PRO A 1 88 ? -4.956 -21.289 20.464 1.00 44.84 88 PRO A N 1
ATOM 696 C CA . PRO A 1 88 ? -6.190 -20.558 20.766 1.00 44.84 88 PRO A CA 1
ATOM 697 C C . PRO A 1 88 ? -6.201 -19.136 20.198 1.00 44.84 88 PRO A C 1
ATOM 699 O O . PRO A 1 88 ? -5.277 -18.348 20.395 1.00 44.84 88 PRO A O 1
ATOM 702 N N . LYS A 1 89 ? -7.324 -18.817 19.552 1.00 50.59 89 LYS A N 1
ATOM 703 C CA . LYS A 1 89 ? -7.888 -17.476 19.409 1.00 50.59 89 LYS A CA 1
ATOM 704 C C . LYS A 1 89 ? -7.689 -16.652 20.685 1.00 50.59 89 LYS A C 1
ATOM 706 O O . LYS A 1 89 ? -8.287 -16.965 21.711 1.00 50.59 89 LYS A O 1
ATOM 711 N N . GLU A 1 90 ? -6.958 -15.549 20.597 1.00 42.53 90 GLU A N 1
ATOM 712 C CA . GLU A 1 90 ? -7.233 -14.403 21.465 1.00 42.53 90 GLU A CA 1
ATOM 713 C C . GLU A 1 90 ? -8.164 -13.458 20.702 1.00 42.53 90 GLU A C 1
ATOM 715 O O . GLU A 1 90 ? -7.744 -12.567 19.963 1.00 42.53 90 GLU A O 1
ATOM 720 N N . GLU A 1 91 ? -9.466 -13.704 20.859 1.00 49.19 91 GLU A N 1
ATOM 721 C CA . GLU A 1 91 ? -10.504 -12.698 20.650 1.00 49.19 91 GLU A CA 1
ATOM 722 C C . GLU A 1 91 ? -10.315 -11.622 21.729 1.00 49.19 91 GLU A C 1
ATOM 724 O O . GLU A 1 91 ? -10.821 -11.727 22.845 1.00 49.19 91 GLU A O 1
ATOM 729 N N . ILE A 1 92 ? -9.518 -10.599 21.420 1.00 50.19 92 ILE A N 1
ATOM 730 C CA . ILE A 1 92 ? -9.417 -9.411 22.267 1.00 50.19 92 ILE A CA 1
ATOM 731 C C . ILE A 1 92 ? -10.713 -8.608 22.064 1.00 50.19 92 ILE A C 1
ATOM 733 O O . ILE A 1 92 ? -11.061 -8.324 20.913 1.00 50.19 92 ILE A O 1
ATOM 737 N N . PRO A 1 93 ? -11.437 -8.233 23.138 1.00 44.03 93 PRO A N 1
ATOM 738 C CA . PRO A 1 93 ? -12.660 -7.448 23.038 1.00 44.03 93 PRO A CA 1
ATOM 739 C C . PRO A 1 93 ? -12.417 -6.165 22.243 1.00 44.03 93 PRO A C 1
ATOM 741 O O . PRO A 1 93 ? -11.594 -5.327 22.615 1.00 44.03 93 PRO A O 1
ATOM 744 N N . ILE A 1 94 ? -13.145 -6.015 21.137 1.00 50.91 94 ILE A N 1
ATOM 745 C CA . ILE A 1 94 ? -13.198 -4.779 20.361 1.00 50.91 94 ILE A CA 1
ATOM 746 C C . ILE A 1 94 ? -13.981 -3.769 21.207 1.00 50.91 94 ILE A C 1
AT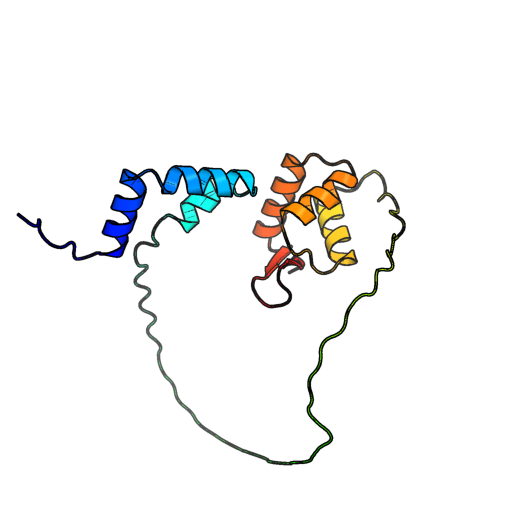OM 748 O O . ILE A 1 94 ? -15.201 -3.642 21.091 1.00 50.91 94 ILE A O 1
ATOM 752 N N . GLU A 1 95 ? -13.288 -3.065 22.102 1.00 47.72 95 GLU A N 1
ATOM 753 C CA . GLU A 1 95 ? -13.783 -1.792 22.613 1.00 47.72 95 GLU A CA 1
ATOM 754 C C . GLU A 1 95 ? -13.911 -0.856 21.413 1.00 47.72 95 GLU A C 1
ATOM 756 O O . GLU A 1 95 ? -12.919 -0.496 20.776 1.00 47.72 95 GLU A O 1
ATOM 761 N N . LYS A 1 96 ? -15.154 -0.510 21.065 1.00 52.28 96 LYS A N 1
ATOM 762 C CA . LYS A 1 96 ? -15.443 0.518 20.065 1.00 52.28 96 LYS A CA 1
ATOM 763 C C . LYS A 1 96 ? -14.705 1.795 20.485 1.00 52.28 96 LYS A C 1
ATOM 765 O O . LYS A 1 96 ? -15.035 2.323 21.551 1.00 52.28 96 LYS A O 1
ATOM 770 N N . PRO A 1 97 ? -13.737 2.304 19.701 1.00 49.47 97 PRO A N 1
ATOM 771 C CA . PRO A 1 97 ? -13.142 3.591 20.000 1.00 49.47 97 PRO A CA 1
ATOM 772 C C . PRO A 1 97 ? -14.242 4.651 19.942 1.00 49.47 97 PRO A C 1
ATOM 774 O O . PRO A 1 97 ? -15.092 4.655 19.049 1.00 49.47 97 PRO A O 1
ATOM 777 N N . SER A 1 98 ? -14.238 5.489 20.974 1.00 43.81 98 SER A N 1
ATOM 778 C CA . SER A 1 98 ? -15.132 6.618 21.190 1.00 43.81 98 SER A CA 1
ATOM 779 C C . SER A 1 98 ? -15.457 7.346 19.882 1.00 43.81 98 SER A C 1
ATOM 781 O O . SER A 1 98 ? -14.569 7.815 19.168 1.00 43.81 98 SER A O 1
ATOM 783 N N . THR A 1 99 ? -16.751 7.411 19.576 1.00 47.25 99 THR A N 1
ATOM 784 C CA . THR A 1 99 ? -17.362 8.088 18.432 1.00 47.25 99 THR A CA 1
ATOM 785 C C . THR A 1 99 ? -16.945 9.565 18.393 1.00 47.25 99 THR A C 1
ATOM 787 O O . THR A 1 99 ? -17.605 10.413 18.989 1.00 47.25 99 THR A O 1
ATOM 790 N N . GLY A 1 100 ? -15.838 9.884 17.720 1.00 52.47 100 GLY A N 1
ATOM 791 C CA . GLY A 1 100 ? -15.370 11.267 17.563 1.00 52.47 100 GLY A CA 1
ATOM 792 C C . GLY A 1 100 ? -13.927 11.454 17.087 1.00 52.47 100 GLY A C 1
ATOM 793 O O . GLY A 1 100 ? -13.582 12.568 16.703 1.00 52.47 100 GLY A O 1
ATOM 794 N N . GLY A 1 101 ? -13.099 10.405 17.087 1.00 65.62 101 GLY A N 1
ATOM 795 C CA . GLY A 1 101 ? -11.716 10.499 16.612 1.00 65.62 101 GLY A CA 1
ATOM 796 C C . GLY A 1 101 ? -11.597 10.565 15.087 1.00 65.62 101 GLY A C 1
ATOM 797 O O . GLY A 1 101 ? -12.356 9.920 14.359 1.00 65.62 101 GLY A O 1
ATOM 798 N N . SER A 1 102 ? -10.629 11.338 14.592 1.00 87.19 102 SER A N 1
ATOM 799 C CA . SER A 1 102 ? -10.264 11.350 13.167 1.00 87.19 102 SER A CA 1
ATOM 800 C C . SER A 1 102 ? -9.747 9.968 12.738 1.00 87.19 102 SER A C 1
ATOM 802 O O . SER A 1 102 ? -9.149 9.253 13.542 1.00 87.19 102 SER A O 1
ATOM 804 N N . ILE A 1 103 ? -9.905 9.593 11.461 1.00 91.06 103 ILE A N 1
ATOM 805 C CA . ILE A 1 103 ? -9.383 8.324 10.900 1.00 91.06 103 ILE A CA 1
ATOM 806 C C . ILE A 1 103 ? -7.904 8.136 11.254 1.00 91.06 103 ILE A C 1
ATOM 808 O O . ILE A 1 103 ? -7.464 7.040 11.588 1.00 91.06 103 ILE A O 1
ATOM 812 N N . GLU A 1 104 ? -7.137 9.224 11.216 1.00 91.56 104 GLU A N 1
ATOM 813 C CA . GLU A 1 104 ? -5.715 9.225 11.549 1.00 91.56 104 GLU A CA 1
ATOM 814 C C . GLU A 1 104 ? -5.440 8.780 12.991 1.00 91.56 104 GLU A C 1
ATOM 816 O O . GLU A 1 104 ? -4.498 8.027 13.230 1.00 91.56 104 GLU A O 1
ATOM 821 N N . GLU A 1 105 ? -6.264 9.209 13.948 1.00 91.56 105 GLU A N 1
ATOM 822 C CA . GLU A 1 105 ? -6.124 8.844 15.360 1.00 91.56 105 GLU A CA 1
ATOM 823 C C . GLU A 1 105 ? -6.417 7.363 15.560 1.00 91.56 105 GLU A C 1
ATOM 825 O O . GLU A 1 105 ? -5.647 6.673 16.224 1.00 91.56 105 GLU A O 1
ATOM 830 N N . VAL A 1 106 ? -7.460 6.854 14.901 1.00 92.06 106 VAL A N 1
ATOM 831 C CA . VAL A 1 106 ? -7.815 5.431 14.937 1.00 92.06 106 VAL A CA 1
ATOM 832 C C . VAL A 1 106 ? -6.685 4.576 14.358 1.00 92.06 106 VAL A C 1
ATOM 834 O O . VAL A 1 106 ? -6.318 3.556 14.936 1.00 92.06 106 VAL A O 1
ATOM 837 N N . ILE A 1 107 ? -6.076 5.007 13.250 1.00 92.81 107 ILE A N 1
ATOM 838 C CA . ILE A 1 107 ? -4.927 4.326 12.637 1.00 92.81 107 ILE A CA 1
ATOM 839 C C . ILE A 1 107 ? -3.729 4.288 13.600 1.00 92.81 107 ILE A C 1
ATOM 841 O O . ILE A 1 107 ? -3.082 3.246 13.746 1.00 92.81 107 ILE A O 1
ATOM 845 N N . ILE A 1 108 ? -3.422 5.409 14.257 1.00 92.62 108 ILE A N 1
ATOM 846 C CA . ILE A 1 108 ? -2.310 5.509 15.212 1.00 92.62 108 ILE A CA 1
ATOM 847 C C . ILE A 1 108 ? -2.577 4.651 16.452 1.00 92.62 108 ILE A C 1
ATOM 849 O O . ILE A 1 108 ? -1.694 3.907 16.885 1.00 92.62 108 ILE A O 1
ATOM 853 N N . GLU A 1 109 ? -3.781 4.717 17.016 1.00 92.44 109 GLU A N 1
ATOM 854 C CA . GLU A 1 109 ? -4.187 3.916 18.171 1.00 92.44 109 GLU A CA 1
ATOM 855 C C . GLU A 1 109 ? -4.085 2.420 17.855 1.00 92.44 109 GLU A C 1
ATOM 857 O O . GLU A 1 109 ? -3.519 1.640 18.625 1.00 92.44 109 GLU A O 1
ATOM 862 N N . HIS A 1 110 ? -4.550 2.021 16.674 1.00 91.44 110 HIS A N 1
ATOM 863 C CA . HIS A 1 110 ? -4.494 0.640 16.217 1.00 91.44 110 HIS A CA 1
ATOM 864 C C . HIS A 1 110 ? -3.058 0.122 16.070 1.00 91.44 110 HIS A C 1
ATOM 866 O O . HIS A 1 110 ? -2.730 -0.966 16.553 1.00 91.44 110 HIS A O 1
ATOM 872 N N . LEU A 1 111 ? -2.162 0.922 15.481 1.00 92.06 111 LEU A N 1
ATOM 873 C CA . LEU A 1 111 ? -0.733 0.594 15.422 1.00 92.06 111 LEU A CA 1
ATOM 874 C C . LEU A 1 111 ? -0.074 0.583 16.802 1.00 92.06 111 LEU A C 1
ATOM 876 O O . LEU A 1 111 ? 0.838 -0.208 17.030 1.00 92.06 111 LEU A O 1
ATOM 880 N N . THR A 1 112 ? -0.540 1.414 17.732 1.00 91.31 112 THR A N 1
ATOM 881 C CA . THR A 1 112 ? -0.056 1.413 19.119 1.00 91.31 112 THR A CA 1
ATOM 882 C C . THR A 1 112 ? -0.412 0.097 19.817 1.00 91.31 112 THR A C 1
ATOM 884 O O . THR A 1 112 ? 0.427 -0.466 20.521 1.00 91.31 112 THR A O 1
ATOM 887 N N . LYS A 1 113 ? -1.613 -0.446 19.563 1.00 90.38 113 LYS A N 1
ATOM 888 C CA . LYS A 1 113 ? -2.075 -1.736 20.106 1.00 90.38 113 LYS A CA 1
ATOM 889 C C . LYS A 1 113 ? -1.354 -2.933 19.473 1.00 90.38 113 LYS A C 1
ATOM 891 O O . LYS A 1 113 ? -0.808 -3.764 20.193 1.00 90.38 113 LYS A O 1
ATOM 896 N N . LYS A 1 114 ? -1.311 -3.026 18.136 1.00 85.25 114 LYS A N 1
ATOM 897 C CA . LYS A 1 114 ? -0.742 -4.192 17.422 1.00 85.25 114 LYS A CA 1
ATOM 898 C C . LYS A 1 114 ? 0.773 -4.141 17.215 1.00 85.25 114 LYS A C 1
ATOM 900 O O . LYS A 1 114 ? 1.371 -5.164 16.890 1.00 85.25 114 LYS A O 1
ATOM 905 N N . LYS A 1 115 ? 1.405 -2.977 17.409 1.00 84.88 115 LYS A N 1
ATOM 906 C CA . LYS A 1 115 ? 2.825 -2.648 17.151 1.00 84.88 115 LYS A CA 1
ATOM 907 C C . LYS A 1 115 ? 3.267 -2.771 1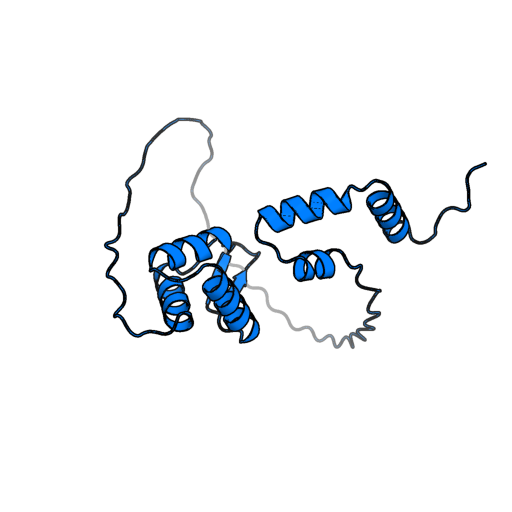5.690 1.00 84.88 115 LYS A C 1
ATOM 909 O O . LYS A 1 115 ? 3.986 -1.895 15.210 1.00 84.88 115 LYS A O 1
ATOM 914 N N . ILE A 1 116 ? 2.888 -3.847 14.996 1.00 90.50 116 ILE A N 1
ATOM 915 C CA . ILE A 1 116 ? 3.303 -4.156 13.626 1.00 90.50 116 ILE A CA 1
ATOM 916 C C . ILE A 1 116 ? 2.157 -4.809 12.858 1.00 90.50 116 ILE A C 1
ATOM 918 O O . ILE A 1 116 ? 1.592 -5.804 13.303 1.00 90.50 116 ILE A O 1
ATOM 922 N N . ILE A 1 117 ? 1.873 -4.297 11.660 1.00 92.75 117 ILE A N 1
ATOM 923 C CA . ILE A 1 117 ? 0.887 -4.882 10.743 1.00 92.75 117 ILE A CA 1
ATOM 924 C C . ILE A 1 117 ? 1.582 -5.317 9.455 1.00 92.75 117 ILE A C 1
ATOM 926 O O . ILE A 1 117 ? 2.169 -4.504 8.747 1.00 92.75 117 ILE A O 1
ATOM 930 N N . VAL A 1 118 ? 1.529 -6.605 9.122 1.00 90.75 118 VAL A N 1
ATOM 931 C CA . VAL A 1 118 ? 2.393 -7.206 8.087 1.00 90.75 118 VAL A CA 1
ATOM 932 C C . VAL A 1 118 ? 2.124 -6.648 6.684 1.00 90.75 118 VAL A C 1
ATOM 934 O O . VAL A 1 118 ? 3.058 -6.398 5.911 1.00 90.75 118 VAL A O 1
ATOM 937 N N . THR A 1 119 ? 0.851 -6.438 6.339 1.00 90.81 119 THR A N 1
ATOM 938 C CA . THR A 1 119 ? 0.429 -6.011 4.998 1.00 90.81 119 THR A CA 1
ATOM 939 C C . THR A 1 119 ? -0.505 -4.806 5.045 1.00 90.81 119 THR A C 1
ATOM 941 O O . THR A 1 119 ? -1.253 -4.620 6.002 1.00 90.81 119 THR A O 1
ATOM 944 N N . LYS A 1 120 ? -0.491 -3.984 3.984 1.00 89.81 120 LYS A N 1
ATOM 945 C CA . LYS A 1 120 ? -1.416 -2.843 3.863 1.00 89.81 120 LYS A CA 1
ATOM 946 C C . LYS A 1 120 ? -2.873 -3.316 3.789 1.00 89.81 120 LYS A C 1
ATOM 948 O O . LYS A 1 120 ? -3.730 -2.700 4.400 1.00 89.81 120 LYS A O 1
ATOM 953 N N . ALA A 1 121 ? -3.139 -4.430 3.105 1.00 90.38 121 ALA A N 1
ATOM 954 C CA . ALA A 1 121 ? -4.483 -4.997 2.998 1.00 90.38 121 ALA A CA 1
ATOM 955 C C . ALA A 1 121 ? -5.058 -5.400 4.366 1.00 90.38 121 ALA A C 1
ATOM 957 O O . ALA A 1 121 ? -6.187 -5.038 4.678 1.00 90.38 121 ALA A O 1
ATOM 958 N N . GLN A 1 122 ? -4.269 -6.081 5.209 1.00 92.12 122 GLN A N 1
ATOM 959 C CA . GLN A 1 122 ? -4.678 -6.379 6.589 1.00 92.12 122 GLN A CA 1
ATOM 960 C C . GLN A 1 122 ? -4.941 -5.098 7.373 1.00 92.12 122 GLN A C 1
ATOM 962 O O . GLN A 1 122 ? -5.972 -4.983 8.021 1.00 92.12 122 GLN A O 1
ATOM 967 N N . PHE A 1 123 ? -4.054 -4.110 7.248 1.00 93.31 123 PHE A N 1
ATOM 968 C CA . PHE A 1 123 ? -4.224 -2.830 7.923 1.00 93.31 123 PHE A CA 1
ATOM 969 C C . PHE A 1 123 ? -5.549 -2.154 7.544 1.00 93.31 123 PHE A C 1
ATOM 971 O O . PHE A 1 123 ? -6.326 -1.764 8.408 1.00 93.31 123 PHE A O 1
ATOM 978 N N . VAL A 1 124 ? -5.840 -2.070 6.247 1.00 93.81 124 VAL A N 1
ATOM 979 C CA . VAL A 1 124 ? -7.069 -1.460 5.736 1.00 93.81 124 VAL A CA 1
ATOM 980 C C . VAL A 1 124 ? -8.306 -2.233 6.188 1.00 93.81 124 VAL A C 1
ATOM 982 O O . VAL A 1 124 ? -9.272 -1.613 6.619 1.00 93.81 124 VAL A O 1
ATOM 985 N N . ASN A 1 125 ? -8.283 -3.567 6.126 1.00 93.12 125 ASN A N 1
ATOM 986 C CA . ASN A 1 125 ? -9.418 -4.398 6.529 1.00 93.12 125 ASN A CA 1
ATOM 987 C C . ASN A 1 125 ? -9.743 -4.249 8.019 1.00 93.12 125 ASN A C 1
ATOM 989 O O . ASN A 1 125 ? -10.906 -4.095 8.371 1.00 93.12 125 ASN A O 1
ATOM 993 N N . GLU A 1 126 ? -8.728 -4.217 8.879 1.00 91.00 126 GLU A N 1
ATOM 994 C CA . GLU A 1 126 ? -8.919 -4.076 10.325 1.00 91.00 126 GLU A CA 1
ATOM 995 C C . GLU A 1 126 ? -9.515 -2.711 10.699 1.00 91.00 126 GLU A C 1
ATOM 997 O O . GLU A 1 126 ? -10.395 -2.631 11.547 1.00 91.00 126 GLU A O 1
ATOM 1002 N N . ILE A 1 127 ? -9.103 -1.628 10.030 1.00 91.62 127 ILE A N 1
ATOM 1003 C CA . ILE A 1 127 ? -9.699 -0.298 10.250 1.00 91.62 127 ILE A CA 1
ATOM 1004 C C . ILE A 1 127 ? -11.089 -0.193 9.603 1.00 91.62 127 ILE A C 1
ATOM 1006 O O . ILE A 1 127 ? -11.968 0.512 10.100 1.00 91.62 127 ILE A O 1
ATOM 1010 N N . LYS A 1 128 ? -11.329 -0.917 8.508 1.00 93.62 128 LYS A N 1
ATOM 1011 C CA . LYS A 1 128 ? -12.641 -0.989 7.855 1.00 93.62 128 LYS A CA 1
ATOM 1012 C C . LYS A 1 128 ? -13.689 -1.643 8.758 1.00 93.62 128 LYS A C 1
ATOM 1014 O O . LYS A 1 128 ? -14.835 -1.204 8.743 1.00 93.62 128 LYS A O 1
ATOM 1019 N N . GLU A 1 129 ? -13.307 -2.619 9.582 1.00 90.44 129 GLU A N 1
ATOM 1020 C CA . GLU A 1 129 ? -14.186 -3.216 10.605 1.00 90.44 129 GLU A CA 1
ATOM 1021 C C . GLU A 1 129 ? -14.638 -2.204 11.673 1.00 90.44 129 GLU A C 1
ATOM 1023 O O . GLU A 1 129 ? -15.704 -2.369 12.264 1.00 90.44 129 GLU A O 1
ATOM 1028 N N . ILE A 1 130 ? -13.887 -1.112 11.863 1.00 86.88 130 ILE A N 1
ATOM 1029 C CA . ILE A 1 130 ? -14.236 -0.004 12.769 1.00 86.88 130 ILE A CA 1
ATOM 1030 C C . ILE A 1 130 ? -15.300 0.923 12.140 1.00 86.88 130 ILE A C 1
ATOM 1032 O O . ILE A 1 130 ? -15.955 1.684 12.849 1.00 86.88 130 ILE A O 1
ATOM 1036 N N . GLY A 1 131 ? -15.542 0.821 10.826 1.00 88.62 131 GLY A N 1
ATOM 1037 C CA . GLY A 1 131 ? -16.632 1.515 10.128 1.00 88.62 131 GLY A CA 1
ATOM 1038 C C . GLY A 1 131 ? -16.201 2.609 9.148 1.00 88.62 131 GLY A C 1
ATOM 1039 O O . GLY A 1 131 ? -17.051 3.357 8.667 1.00 88.62 131 GLY A O 1
ATOM 1040 N N . PHE A 1 132 ? -14.910 2.712 8.825 1.00 90.75 132 PHE A N 1
ATOM 1041 C CA . PHE A 1 132 ? -14.402 3.706 7.874 1.00 90.75 132 PHE A CA 1
ATOM 1042 C C . PHE A 1 132 ? -14.380 3.198 6.428 1.00 90.75 132 PHE A C 1
ATOM 1044 O O . PHE A 1 132 ? -14.259 1.999 6.156 1.00 90.75 132 PHE A O 1
ATOM 1051 N N . ASN A 1 133 ? -14.469 4.122 5.469 1.00 92.69 133 ASN A N 1
ATOM 1052 C CA . ASN A 1 133 ? -14.390 3.780 4.055 1.00 92.69 133 ASN A CA 1
ATOM 1053 C C . ASN A 1 133 ? -12.950 3.422 3.668 1.00 92.69 133 ASN A C 1
ATOM 1055 O O . ASN A 1 133 ? -12.016 4.172 3.939 1.00 92.69 133 ASN A O 1
ATOM 1059 N N . GLN A 1 134 ? -12.780 2.319 2.940 1.00 93.38 134 GLN A N 1
ATOM 1060 C CA . GLN A 1 134 ? -11.489 1.863 2.426 1.00 93.38 134 GLN A CA 1
ATOM 1061 C C . GLN A 1 134 ? -10.676 2.970 1.737 1.00 93.38 134 GLN A C 1
ATOM 1063 O O . GLN A 1 134 ? -9.485 3.104 2.004 1.00 93.38 134 GLN A O 1
ATOM 1068 N N . LYS A 1 135 ? -11.309 3.791 0.888 1.00 93.06 135 LYS A N 1
ATOM 1069 C CA . LYS A 1 135 ? -10.600 4.867 0.174 1.00 93.06 135 LYS A CA 1
ATOM 1070 C C . LYS A 1 135 ? -10.043 5.930 1.120 1.00 93.06 135 LYS A C 1
ATOM 1072 O O . LYS A 1 135 ? -8.958 6.453 0.886 1.00 93.06 135 LYS A O 1
ATOM 1077 N N . GLU A 1 136 ? -10.786 6.254 2.172 1.00 94.06 136 GLU A N 1
ATOM 1078 C CA . GLU A 1 136 ? -10.370 7.241 3.169 1.00 94.06 136 GLU A CA 1
ATOM 1079 C C . GLU A 1 136 ? -9.251 6.676 4.041 1.00 94.06 136 GLU A C 1
ATOM 1081 O O . GLU A 1 136 ? -8.257 7.357 4.264 1.00 94.06 136 GLU A O 1
ATOM 1086 N N . ILE A 1 137 ? -9.353 5.401 4.431 1.00 94.44 137 ILE A N 1
ATOM 1087 C CA . ILE A 1 137 ? -8.306 4.696 5.177 1.00 94.44 137 ILE A CA 1
ATOM 1088 C C . ILE A 1 137 ? -7.000 4.674 4.378 1.00 94.44 137 ILE A C 1
ATOM 1090 O O . ILE A 1 137 ? -5.948 5.040 4.895 1.00 94.44 137 ILE A O 1
ATOM 1094 N N . GLU A 1 138 ? -7.043 4.265 3.108 1.00 94.94 138 GLU A N 1
ATOM 1095 C CA . GLU A 1 138 ? -5.852 4.206 2.255 1.00 94.94 138 GLU A CA 1
ATOM 1096 C C . GLU A 1 138 ? -5.207 5.579 2.068 1.00 94.94 138 GLU A C 1
ATOM 1098 O O . GLU A 1 138 ? -3.976 5.687 2.098 1.00 94.94 138 GLU A O 1
ATOM 1103 N N . LYS A 1 139 ? -6.033 6.620 1.910 1.00 95.62 139 LYS A N 1
ATOM 1104 C CA . LYS A 1 139 ? -5.573 8.004 1.843 1.00 95.62 139 LYS A CA 1
ATOM 1105 C C . LYS A 1 139 ? -4.894 8.414 3.151 1.00 95.62 139 LYS A C 1
ATOM 1107 O O . LYS A 1 139 ? -3.743 8.829 3.105 1.00 95.62 139 LYS A O 1
ATOM 1112 N N . SER A 1 140 ? -5.533 8.208 4.301 1.00 94.88 140 SER A N 1
ATOM 1113 C CA . SER A 1 140 ? -4.961 8.548 5.610 1.00 94.88 140 SER A CA 1
ATOM 1114 C C . SER A 1 140 ? -3.680 7.767 5.920 1.00 94.88 140 SER A C 1
ATOM 1116 O O . SER A 1 140 ? -2.739 8.338 6.459 1.00 94.88 140 SER A O 1
ATOM 1118 N N . ILE A 1 141 ? -3.580 6.489 5.536 1.00 94.81 141 ILE A N 1
ATOM 1119 C CA . ILE A 1 141 ? -2.330 5.714 5.649 1.00 94.81 141 ILE A CA 1
ATOM 1120 C C . ILE A 1 141 ? -1.220 6.372 4.820 1.00 94.81 141 ILE A C 1
ATOM 1122 O O . ILE A 1 141 ? -0.094 6.528 5.296 1.00 94.81 141 ILE A O 1
ATOM 1126 N N . ASN A 1 142 ? -1.515 6.757 3.578 1.00 95.50 142 ASN A N 1
ATOM 1127 C CA . ASN A 1 142 ? -0.540 7.424 2.723 1.00 95.50 142 ASN A CA 1
ATOM 1128 C C . ASN A 1 142 ? -0.145 8.799 3.285 1.00 95.50 142 ASN A C 1
ATOM 1130 O O . ASN A 1 142 ? 1.046 9.102 3.335 1.00 95.50 142 ASN A O 1
ATOM 1134 N N . ASP A 1 143 ? -1.104 9.584 3.775 1.00 95.12 143 ASP A N 1
ATOM 1135 C CA . ASP A 1 143 ? -0.859 10.892 4.387 1.00 95.12 143 ASP A CA 1
ATOM 1136 C C . ASP A 1 143 ? 0.031 10.753 5.636 1.00 95.12 143 ASP A C 1
ATOM 1138 O O . ASP A 1 143 ? 1.053 11.429 5.749 1.00 95.12 143 ASP A O 1
ATOM 1142 N N . LEU A 1 144 ? -0.256 9.793 6.522 1.00 95.12 144 LEU A N 1
ATOM 1143 C CA . LEU A 1 144 ? 0.561 9.500 7.708 1.00 95.12 144 LEU A CA 1
ATOM 1144 C C . LEU A 1 144 ? 1.970 9.005 7.358 1.00 95.12 144 LEU A C 1
ATOM 1146 O O . LEU A 1 144 ? 2.930 9.293 8.079 1.00 95.12 144 LEU A O 1
ATOM 1150 N N . LYS A 1 145 ? 2.113 8.267 6.253 1.00 94.50 145 LYS A N 1
ATOM 1151 C CA . LYS A 1 145 ? 3.415 7.836 5.731 1.00 94.50 145 LYS A CA 1
ATOM 1152 C C . LYS A 1 145 ? 4.219 9.032 5.221 1.00 94.50 145 LYS A C 1
ATOM 1154 O O . LYS A 1 145 ? 5.405 9.131 5.522 1.00 94.50 145 LYS A O 1
ATOM 1159 N N . VAL A 1 146 ? 3.587 9.947 4.481 1.00 93.56 146 VAL A N 1
ATOM 1160 C CA . VAL A 1 146 ? 4.221 11.181 3.978 1.00 93.56 146 VAL A CA 1
ATOM 1161 C C . VAL A 1 146 ? 4.611 12.109 5.129 1.00 93.56 146 VAL A C 1
ATOM 1163 O O . VAL A 1 146 ? 5.700 12.676 5.116 1.00 93.56 146 VAL A O 1
ATOM 1166 N N . GLN A 1 147 ? 3.773 12.205 6.161 1.00 93.25 147 GLN A N 1
ATOM 1167 C CA . GLN A 1 147 ? 4.073 12.932 7.398 1.00 93.25 147 GLN A CA 1
ATOM 1168 C C . GLN A 1 147 ? 5.171 12.265 8.245 1.00 93.25 147 GLN A C 1
ATOM 1170 O O . GLN A 1 147 ? 5.616 12.840 9.236 1.00 93.25 147 GLN A O 1
ATOM 1175 N N . GLY A 1 148 ? 5.593 11.046 7.898 1.00 93.62 148 GLY A N 1
ATOM 1176 C CA . GLY A 1 148 ? 6.603 10.299 8.640 1.00 93.62 148 GLY A CA 1
ATOM 1177 C C . GLY A 1 148 ? 6.123 9.778 9.995 1.00 93.62 148 GLY A C 1
ATOM 1178 O O . GLY A 1 148 ? 6.955 9.392 10.807 1.00 93.62 148 GLY A O 1
ATOM 1179 N N . ARG A 1 149 ? 4.810 9.733 10.254 1.00 95.06 149 ARG A N 1
ATOM 1180 C CA . ARG A 1 149 ? 4.239 9.178 11.497 1.00 95.06 149 ARG A CA 1
ATOM 1181 C C . ARG A 1 149 ? 4.218 7.654 11.507 1.00 95.06 149 ARG A C 1
ATOM 1183 O O . ARG A 1 149 ? 4.330 7.040 12.565 1.00 95.06 149 ARG A O 1
ATOM 1190 N N . ILE A 1 150 ? 4.087 7.056 10.327 1.00 95.38 150 ILE A N 1
ATOM 1191 C CA . ILE A 1 150 ? 4.148 5.608 10.134 1.00 95.38 150 ILE A CA 1
ATOM 1192 C C . ILE A 1 150 ? 5.172 5.269 9.057 1.00 95.38 150 ILE A C 1
ATOM 1194 O O . ILE A 1 150 ? 5.418 6.052 8.136 1.00 95.38 150 ILE A O 1
ATOM 1198 N N . LYS A 1 151 ? 5.730 4.063 9.128 1.00 95.31 151 LYS A N 1
ATOM 1199 C CA . LYS A 1 151 ? 6.670 3.543 8.133 1.00 95.31 151 LYS A CA 1
ATOM 1200 C C . LYS A 1 151 ? 6.405 2.078 7.836 1.00 95.31 151 LYS A C 1
ATOM 1202 O O . LYS A 1 151 ? 5.961 1.324 8.696 1.00 95.31 151 LYS A O 1
ATOM 1207 N N . TYR A 1 152 ? 6.733 1.671 6.615 1.00 94.81 152 TYR A N 1
ATOM 1208 C CA . TYR A 1 152 ? 6.757 0.265 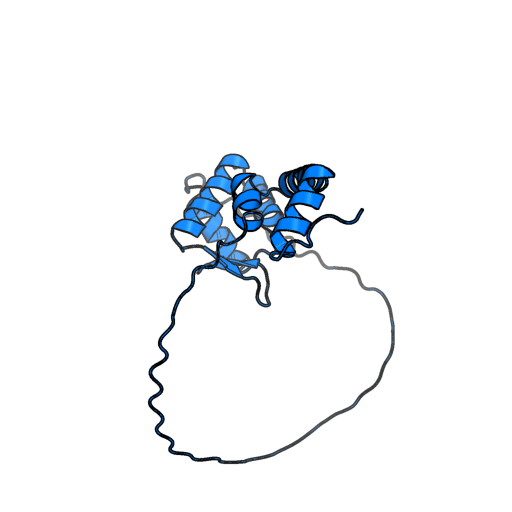6.236 1.00 94.81 152 TYR A CA 1
ATOM 1209 C C . TYR A 1 152 ? 8.186 -0.276 6.322 1.00 94.81 152 TYR A C 1
ATOM 1211 O O . TYR A 1 152 ? 9.047 0.092 5.519 1.00 94.81 152 TYR A O 1
ATOM 1219 N N . SER A 1 153 ? 8.441 -1.159 7.284 1.00 93.38 153 SER A N 1
ATOM 1220 C CA . SER A 1 153 ? 9.697 -1.894 7.393 1.00 93.38 153 SER A CA 1
ATOM 1221 C C . SER A 1 153 ? 9.690 -3.107 6.467 1.00 93.38 153 SER A C 1
ATOM 1223 O O . SER A 1 153 ? 8.813 -3.969 6.541 1.00 93.38 153 SER A O 1
ATOM 1225 N N . ARG A 1 154 ? 10.721 -3.208 5.619 1.00 91.50 154 ARG A N 1
ATOM 1226 C CA . ARG A 1 154 ? 11.047 -4.440 4.878 1.00 91.50 154 ARG A CA 1
ATOM 1227 C C . ARG A 1 154 ? 11.959 -5.381 5.678 1.00 91.50 154 ARG A C 1
ATOM 1229 O O . ARG A 1 154 ? 12.117 -6.531 5.279 1.00 91.50 154 ARG A O 1
ATOM 1236 N N . ALA A 1 155 ? 12.563 -4.895 6.766 1.00 87.56 155 ALA A N 1
ATOM 1237 C CA . ALA A 1 155 ? 13.401 -5.685 7.665 1.00 87.56 155 ALA A CA 1
ATOM 1238 C C . ALA A 1 155 ? 12.533 -6.488 8.640 1.00 87.56 155 ALA A C 1
ATOM 1240 O O . ALA A 1 155 ? 11.402 -6.095 8.901 1.00 87.56 155 ALA A O 1
ATOM 1241 N N . SER A 1 156 ? 13.053 -7.596 9.175 1.00 85.31 156 SER A N 1
ATOM 1242 C CA . SER A 1 156 ? 12.331 -8.405 10.163 1.00 85.31 156 SER A CA 1
ATOM 1243 C C . SER A 1 156 ? 12.250 -7.672 11.509 1.00 85.31 156 SER A C 1
ATOM 1245 O O . SER A 1 156 ? 13.300 -7.255 12.004 1.00 85.31 156 SER A O 1
ATOM 1247 N N . PRO A 1 157 ? 11.067 -7.541 12.133 1.00 85.81 157 PRO A N 1
ATOM 1248 C CA . PRO A 1 157 ? 9.737 -7.928 11.639 1.00 85.81 157 PRO A CA 1
ATOM 1249 C C . PRO A 1 157 ? 9.191 -7.005 10.531 1.00 85.81 157 PRO A C 1
ATOM 1251 O O . PRO A 1 157 ? 9.151 -5.781 10.670 1.00 85.81 157 PRO A O 1
ATOM 1254 N N . LYS A 1 158 ? 8.751 -7.617 9.422 1.00 93.00 158 LYS A N 1
ATOM 1255 C CA . LYS A 1 158 ? 8.233 -6.914 8.237 1.00 93.00 158 LYS A CA 1
ATOM 1256 C C . LYS A 1 158 ? 6.823 -6.395 8.508 1.00 93.00 158 LYS A C 1
ATOM 1258 O O . LYS A 1 158 ? 5.956 -7.172 8.902 1.00 93.00 158 LYS A O 1
ATOM 1263 N N . GLY A 1 159 ? 6.576 -5.119 8.222 1.00 94.50 159 GLY A N 1
ATOM 1264 C CA . GLY A 1 159 ? 5.247 -4.535 8.376 1.00 94.50 159 GLY A CA 1
ATOM 1265 C C . GLY A 1 159 ? 5.228 -3.023 8.561 1.00 94.50 159 GLY A C 1
ATOM 1266 O O . GLY A 1 159 ? 6.258 -2.352 8.541 1.00 94.50 159 GLY A O 1
ATOM 1267 N N . TRP A 1 160 ? 4.020 -2.500 8.723 1.00 94.25 160 TRP A N 1
ATOM 1268 C CA . TRP A 1 160 ? 3.709 -1.129 9.088 1.00 94.25 160 TRP A CA 1
ATOM 1269 C C . TRP A 1 160 ? 3.862 -0.945 10.590 1.00 94.25 160 TRP A C 1
ATOM 1271 O O . TRP A 1 160 ? 3.301 -1.720 11.362 1.00 94.25 160 TRP A O 1
ATOM 1281 N N . SER A 1 161 ? 4.593 0.086 10.987 1.00 93.69 161 SER A N 1
ATOM 1282 C CA . SER A 1 161 ? 4.763 0.483 12.380 1.00 93.69 161 SER A CA 1
ATOM 1283 C C . SER A 1 161 ? 4.702 2.000 12.502 1.00 93.69 161 SER A C 1
ATOM 1285 O O . SER A 1 161 ? 4.834 2.722 11.509 1.00 93.69 161 SER A O 1
ATOM 1287 N N . LEU A 1 162 ? 4.574 2.482 13.734 1.00 94.00 162 LEU A N 1
ATOM 1288 C CA . LEU A 1 162 ? 4.888 3.873 14.053 1.00 94.00 162 LEU A CA 1
ATOM 1289 C C . LEU A 1 162 ? 6.385 4.129 13.805 1.00 94.00 162 LEU A C 1
ATOM 1291 O O . LEU A 1 162 ? 7.205 3.198 13.870 1.00 94.00 162 LEU A O 1
ATOM 1295 N N . THR A 1 163 ? 6.717 5.359 13.418 1.0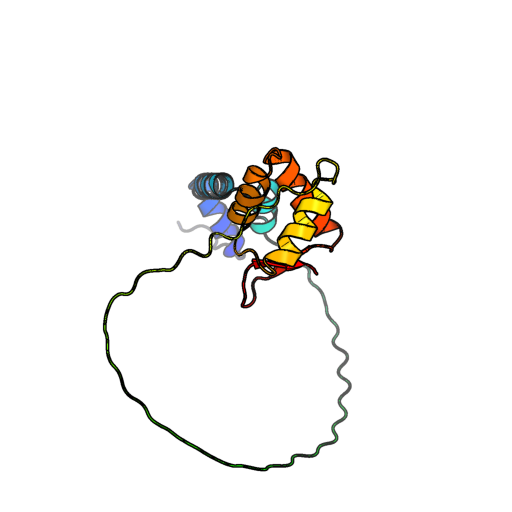0 90.69 163 THR A N 1
ATOM 1296 C CA . THR A 1 163 ? 8.098 5.758 13.115 1.00 90.69 163 THR A CA 1
ATOM 1297 C C . THR A 1 163 ? 8.940 5.893 14.364 1.00 90.69 163 THR A C 1
ATOM 1299 O O . THR A 1 163 ? 8.473 6.521 15.336 1.00 90.69 163 THR A O 1
#